Protein AF-A0A7C1WBV5-F1 (afdb_monomer_lite)

Foldseek 3Di:
DPCVVVVVVVVVVVVVVVVVVVVVVQQDDDVPDPADGPDPDPLVVLVRVLVVVVVVVVVVVVVVVVVVVVCCCVCVPCVNNVDDDPDDDDVVVVCVVVVVVVVVVVVSVVSVVVSVVVVVDDDDDPFDWDWDDDVPDIDIDGVVPPD

Radius of gyration: 28.49 Å; chains: 1; bounding box: 50×54×80 Å

Sequence (147 aa):
MRQRPVVAAAAFMLGFLKAGAAFAAEYKSQPWQKWFQPAGSPVMEGIVSLNEFLFYIEIGIVLFVTVILLIIIRRFNAKANPVPSKTSHNTLLEIAWTAIPIIILVIVAIPSLKLLYYSDRTQNAEMTLKVTGHQWYWSYEYPDNGG

Secondary structure (DSSP, 8-state):
---HHHHHHHHHHHHHHHHHHHHHHHSSPPTT--SPPPP-SHHHHHHHHHHHHHHHHHHHHHHHHHHHHHHHHHHSSTTT-SS-------HHHHHHHHHHHHHHHHHHHHHHHHHHHHHH---S-SS--EEEEETTEEEEE-GGGT-

pLDDT: mean 88.67, std 13.98, range [53.72, 98.62]

Structure (mmCIF, N/CA/C/O backbone):
data_AF-A0A7C1WBV5-F1
#
_entry.id   AF-A0A7C1WBV5-F1
#
loop_
_atom_site.group_PDB
_atom_site.id
_atom_site.type_symbol
_atom_site.label_atom_id
_atom_site.label_alt_id
_atom_site.label_comp_id
_atom_site.label_asym_id
_atom_site.label_entity_id
_atom_site.label_seq_id
_atom_site.pdbx_PDB_ins_code
_atom_site.Cartn_x
_atom_site.Cartn_y
_atom_site.Cartn_z
_atom_site.occupancy
_atom_site.B_iso_or_equiv
_atom_site.auth_seq_id
_atom_site.auth_comp_id
_atom_site.auth_asym_id
_atom_site.auth_atom_id
_atom_site.pdbx_PDB_model_num
ATOM 1 N N . MET A 1 1 ? 15.7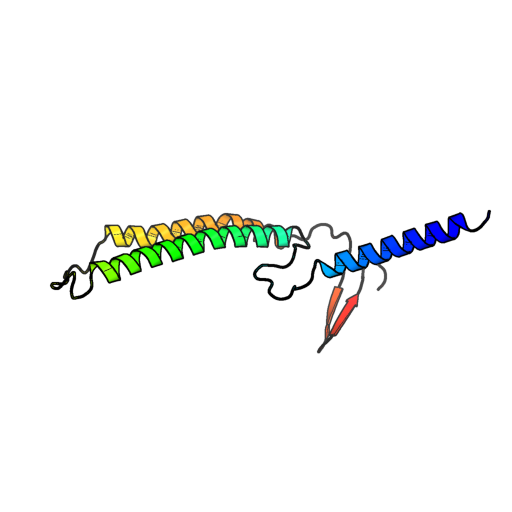97 -43.795 -48.940 1.00 53.72 1 MET A N 1
ATOM 2 C CA . MET A 1 1 ? 16.308 -43.323 -47.627 1.00 53.72 1 MET A CA 1
ATOM 3 C C . MET A 1 1 ? 16.539 -41.793 -47.579 1.00 53.72 1 MET A C 1
ATOM 5 O O . MET A 1 1 ? 17.491 -41.352 -46.955 1.00 53.72 1 MET A O 1
ATOM 9 N N . ARG A 1 2 ? 15.684 -40.947 -48.195 1.00 57.66 2 ARG A N 1
ATOM 10 C CA . ARG A 1 2 ? 16.005 -39.517 -48.469 1.00 57.66 2 ARG A CA 1
ATOM 11 C C . ARG A 1 2 ? 15.054 -38.469 -47.842 1.00 57.66 2 ARG A C 1
ATOM 13 O O . ARG A 1 2 ? 15.164 -37.298 -48.158 1.00 57.66 2 ARG A O 1
ATOM 20 N N . GLN A 1 3 ? 14.133 -38.871 -46.961 1.00 56.22 3 GLN A N 1
ATOM 21 C CA . GLN A 1 3 ? 13.087 -37.989 -46.387 1.00 56.22 3 GLN A CA 1
ATOM 22 C C . GLN A 1 3 ? 13.402 -37.479 -44.960 1.00 56.22 3 GLN A C 1
ATOM 24 O O . GLN A 1 3 ? 12.753 -36.567 -44.459 1.00 56.22 3 GLN A O 1
ATOM 29 N N . ARG A 1 4 ? 14.420 -38.041 -44.290 1.00 57.75 4 ARG A N 1
ATOM 30 C CA . ARG A 1 4 ? 14.749 -37.753 -42.879 1.00 57.75 4 ARG A CA 1
ATOM 31 C C . ARG A 1 4 ? 15.070 -36.280 -42.536 1.00 57.75 4 ARG A C 1
ATOM 33 O O . ARG A 1 4 ? 14.610 -35.847 -41.483 1.00 57.75 4 ARG A O 1
ATOM 40 N N . PRO A 1 5 ? 15.801 -35.496 -43.357 1.00 58.50 5 PRO A N 1
ATOM 41 C CA . PRO A 1 5 ? 16.162 -34.129 -42.966 1.00 58.50 5 PRO A CA 1
ATOM 42 C C . PRO A 1 5 ? 14.985 -33.146 -43.069 1.00 58.50 5 PRO A C 1
ATOM 44 O O . PRO A 1 5 ? 14.890 -32.224 -42.267 1.00 58.50 5 PRO A O 1
ATOM 47 N N . VAL A 1 6 ? 14.048 -33.375 -43.997 1.00 63.50 6 VAL A N 1
ATOM 48 C CA . VAL A 1 6 ? 12.871 -32.509 -44.192 1.00 63.50 6 VAL A CA 1
ATOM 49 C C . VAL A 1 6 ? 11.881 -32.662 -43.036 1.00 63.50 6 VAL A C 1
ATOM 51 O O . VAL A 1 6 ? 11.362 -31.672 -42.531 1.00 63.50 6 VAL A O 1
ATOM 54 N N . VAL A 1 7 ? 11.680 -33.891 -42.551 1.00 65.81 7 VAL A N 1
ATOM 55 C CA . VAL A 1 7 ? 10.817 -34.165 -41.390 1.00 65.81 7 VAL A CA 1
ATOM 56 C C . VAL A 1 7 ? 11.413 -33.585 -40.102 1.00 65.81 7 VAL A C 1
ATOM 58 O O . VAL A 1 7 ? 10.675 -33.035 -39.289 1.00 65.81 7 VAL A O 1
ATOM 61 N N . ALA A 1 8 ? 12.739 -33.638 -39.931 1.00 66.12 8 ALA A N 1
ATOM 62 C CA . ALA A 1 8 ? 13.418 -33.041 -38.779 1.00 66.12 8 ALA A CA 1
ATOM 63 C C . ALA A 1 8 ? 13.343 -31.502 -38.785 1.00 66.12 8 ALA A C 1
ATOM 65 O O . ALA A 1 8 ? 13.043 -30.903 -37.755 1.00 66.12 8 ALA A O 1
ATOM 66 N N . ALA A 1 9 ? 13.540 -30.864 -39.944 1.00 69.75 9 ALA A N 1
ATOM 67 C CA . ALA A 1 9 ? 13.407 -29.414 -40.092 1.00 69.75 9 ALA A CA 1
ATOM 68 C C . ALA A 1 9 ? 11.959 -28.938 -39.877 1.00 69.75 9 ALA A C 1
ATOM 70 O O . ALA A 1 9 ? 11.730 -27.938 -39.199 1.00 69.75 9 ALA A O 1
ATOM 71 N N . ALA A 1 10 ? 10.974 -29.683 -40.387 1.00 68.75 10 ALA A N 1
ATOM 72 C CA . ALA A 1 10 ? 9.560 -29.395 -40.165 1.00 68.75 10 ALA A CA 1
ATOM 73 C C . ALA A 1 10 ? 9.152 -29.578 -38.693 1.00 68.75 10 ALA A C 1
ATOM 75 O O . ALA A 1 10 ? 8.418 -28.750 -38.159 1.00 68.75 10 ALA A O 1
ATOM 76 N N . ALA A 1 11 ? 9.656 -30.614 -38.013 1.00 68.12 11 ALA A N 1
ATOM 77 C CA . ALA A 1 11 ? 9.415 -30.831 -36.586 1.00 68.12 11 ALA A CA 1
ATOM 78 C C . ALA A 1 11 ? 10.066 -29.744 -35.713 1.00 68.12 11 ALA A C 1
ATOM 80 O O . ALA A 1 11 ? 9.450 -29.285 -34.753 1.00 68.12 11 ALA A O 1
ATOM 81 N N . PHE A 1 12 ? 11.269 -29.289 -36.074 1.00 70.81 12 PHE A N 1
ATOM 82 C CA . PHE A 1 12 ? 11.945 -28.173 -35.411 1.00 70.81 12 PHE A CA 1
ATOM 83 C C . PHE A 1 12 ? 11.180 -26.854 -35.593 1.00 70.81 12 PHE A C 1
ATOM 85 O O . PHE A 1 12 ? 10.908 -26.165 -34.613 1.00 70.81 12 PHE A O 1
ATOM 92 N N . MET A 1 13 ? 10.738 -26.549 -36.818 1.00 67.88 13 MET A N 1
ATOM 93 C CA . MET A 1 13 ? 9.895 -25.384 -37.120 1.00 67.88 13 MET A CA 1
ATOM 94 C C . MET A 1 13 ? 8.550 -25.425 -36.382 1.00 67.88 13 MET A C 1
ATOM 96 O O . MET A 1 13 ? 8.128 -24.417 -35.816 1.00 67.88 13 MET A O 1
ATOM 100 N N . LEU A 1 14 ? 7.888 -26.587 -36.325 1.00 63.84 14 LEU A N 1
ATOM 101 C CA . LEU A 1 14 ? 6.658 -26.753 -35.542 1.00 63.84 14 LEU A CA 1
ATOM 102 C C . LEU A 1 14 ? 6.898 -26.581 -34.037 1.00 63.84 14 LEU A C 1
ATOM 104 O O . LEU A 1 14 ? 6.045 -26.018 -33.351 1.00 63.84 14 LEU A O 1
ATOM 108 N N . GLY A 1 15 ? 8.030 -27.065 -33.521 1.00 64.25 15 GLY A N 1
ATOM 109 C CA . GLY A 1 15 ? 8.432 -26.876 -32.127 1.00 64.25 15 GLY A CA 1
ATOM 110 C C . GLY A 1 15 ? 8.648 -25.401 -31.788 1.00 64.25 15 GLY A C 1
ATOM 111 O O . GLY A 1 15 ? 8.115 -24.921 -30.791 1.00 64.25 15 GLY A O 1
ATOM 112 N N . PHE A 1 16 ? 9.336 -24.665 -32.663 1.00 65.12 16 PHE A N 1
ATOM 113 C CA . PHE A 1 16 ? 9.572 -23.226 -32.517 1.00 65.12 16 PHE A CA 1
ATOM 114 C C . PHE A 1 16 ? 8.275 -22.404 -32.559 1.00 65.12 16 PHE A C 1
ATOM 116 O O . PHE A 1 16 ? 8.064 -21.536 -31.713 1.00 65.12 16 PHE A O 1
ATOM 123 N N . LEU A 1 17 ? 7.366 -22.711 -33.491 1.00 60.03 17 LEU A N 1
ATOM 124 C CA . LEU A 1 17 ? 6.070 -22.030 -33.604 1.00 60.03 17 LEU A CA 1
ATOM 125 C C . LEU A 1 17 ? 5.169 -22.287 -32.388 1.00 60.03 17 LEU A C 1
ATOM 127 O O . LEU A 1 17 ? 4.516 -21.368 -31.895 1.00 60.03 17 LEU A O 1
ATOM 131 N N . LYS A 1 18 ? 5.152 -23.523 -31.874 1.00 54.72 18 LYS A N 1
ATOM 132 C CA . LYS A 1 18 ? 4.401 -23.862 -30.657 1.00 54.72 18 LYS A CA 1
ATOM 133 C C . LYS A 1 18 ? 4.988 -23.200 -29.413 1.00 54.72 18 LYS A C 1
ATOM 135 O O . LYS A 1 18 ? 4.219 -22.741 -28.574 1.00 54.72 18 LYS A O 1
ATOM 140 N N . ALA A 1 19 ? 6.314 -23.116 -29.309 1.00 59.28 19 ALA A N 1
ATOM 141 C CA . ALA A 1 19 ? 6.973 -22.414 -28.214 1.00 59.28 19 ALA A CA 1
ATOM 142 C C . ALA A 1 19 ? 6.634 -20.913 -28.235 1.00 59.28 19 ALA A C 1
ATOM 144 O O . ALA A 1 19 ? 6.182 -20.382 -27.226 1.00 59.28 19 ALA A O 1
ATOM 145 N N . GLY A 1 20 ? 6.736 -20.248 -29.392 1.00 57.66 20 GLY A N 1
ATOM 146 C CA . GLY A 1 20 ? 6.398 -18.824 -29.526 1.00 57.66 20 GLY A CA 1
ATOM 147 C C . GLY A 1 20 ? 4.937 -18.498 -29.184 1.00 57.66 20 GLY A C 1
ATOM 148 O O . GLY A 1 20 ? 4.664 -17.518 -28.492 1.00 57.66 20 GLY A O 1
ATOM 149 N N . ALA A 1 21 ? 3.994 -19.350 -29.598 1.00 56.44 21 ALA A N 1
ATOM 150 C CA . ALA A 1 21 ? 2.580 -19.194 -29.249 1.00 56.44 21 ALA A CA 1
ATOM 151 C C . ALA A 1 21 ? 2.296 -19.425 -27.750 1.00 56.44 21 ALA A C 1
ATOM 153 O O . ALA A 1 21 ? 1.376 -18.814 -27.204 1.00 56.44 21 ALA A O 1
ATOM 154 N N . ALA A 1 22 ? 3.077 -20.280 -27.080 1.00 54.84 22 ALA A N 1
ATOM 155 C CA . ALA A 1 22 ? 2.956 -20.528 -25.645 1.00 54.84 22 ALA A CA 1
ATOM 156 C C . ALA A 1 22 ? 3.431 -19.325 -24.809 1.00 54.84 22 ALA A C 1
ATOM 158 O O . ALA A 1 22 ? 2.714 -18.916 -23.900 1.00 54.84 22 ALA A O 1
ATOM 159 N N . PHE A 1 23 ? 4.554 -18.694 -25.172 1.00 56.50 23 PHE A N 1
ATOM 160 C CA . PHE A 1 23 ? 5.051 -17.492 -24.482 1.00 56.50 23 PHE A CA 1
ATOM 161 C C . PHE A 1 23 ? 4.091 -16.298 -24.608 1.00 56.50 23 PHE A C 1
ATOM 163 O O . PHE A 1 23 ? 3.825 -15.598 -23.635 1.00 56.50 23 PHE A O 1
ATOM 170 N N . ALA A 1 24 ? 3.487 -16.086 -25.782 1.00 54.25 24 ALA A N 1
ATOM 171 C CA . ALA A 1 24 ? 2.498 -15.019 -25.968 1.00 54.25 24 ALA A CA 1
ATOM 172 C C . ALA A 1 24 ? 1.198 -15.249 -25.168 1.00 54.25 24 ALA A C 1
ATOM 174 O O . ALA A 1 24 ? 0.477 -14.302 -24.850 1.00 54.25 24 ALA A O 1
ATOM 175 N N . ALA A 1 25 ? 0.877 -16.504 -24.838 1.00 58.41 25 ALA A N 1
ATOM 176 C CA . ALA A 1 25 ? -0.277 -16.835 -24.008 1.00 58.41 25 ALA A CA 1
ATOM 177 C C . ALA A 1 25 ? -0.035 -16.599 -22.508 1.00 58.41 25 ALA A C 1
ATOM 179 O O . ALA A 1 25 ? -1.009 -16.592 -21.754 1.00 58.41 25 ALA A O 1
ATOM 180 N N . GLU A 1 26 ? 1.217 -16.408 -22.088 1.00 68.50 26 GLU A N 1
ATOM 181 C CA . GLU A 1 26 ? 1.617 -16.245 -20.690 1.00 68.50 26 GLU A CA 1
ATOM 182 C C . GLU A 1 26 ? 1.465 -14.790 -20.213 1.00 68.50 26 GLU A C 1
ATOM 184 O O . GLU A 1 26 ? 0.863 -14.543 -19.170 1.00 68.50 26 GLU A O 1
ATOM 189 N N . TYR A 1 27 ? 1.871 -13.808 -21.025 1.00 75.50 27 TYR A N 1
ATOM 190 C CA . TYR A 1 27 ? 1.837 -12.370 -20.692 1.00 75.50 27 TYR A CA 1
ATOM 191 C C . TYR A 1 27 ? 0.514 -11.667 -21.040 1.00 75.50 27 TYR A C 1
ATOM 193 O O . TYR A 1 27 ? 0.493 -10.525 -21.496 1.00 75.50 27 TYR A O 1
ATOM 201 N N . LYS A 1 28 ? -0.616 -12.352 -20.857 1.00 84.81 28 LYS A N 1
ATOM 202 C CA . LYS A 1 28 ? -1.954 -11.778 -21.061 1.00 84.81 28 LYS A CA 1
ATOM 203 C C . LYS A 1 28 ? -2.817 -11.962 -19.823 1.00 84.81 28 LYS A C 1
ATOM 205 O O . LYS A 1 28 ? -2.554 -12.827 -18.987 1.00 84.81 28 LYS A O 1
ATOM 210 N N . SER A 1 29 ? -3.885 -11.176 -19.736 1.00 87.56 29 SER A N 1
ATOM 211 C CA . SER A 1 29 ? -4.915 -11.396 -18.726 1.00 87.56 29 SER A CA 1
ATOM 212 C C . SER A 1 29 ? -5.557 -12.770 -18.914 1.00 87.56 29 SER A C 1
ATOM 214 O O . SER A 1 29 ? -5.902 -13.176 -20.027 1.00 87.56 29 SER A O 1
ATOM 216 N N . GLN A 1 30 ? -5.724 -13.487 -17.807 1.00 89.62 30 GLN A N 1
ATOM 217 C CA . GLN A 1 30 ? -6.409 -14.774 -17.788 1.00 89.62 30 GLN A CA 1
ATOM 218 C C . GLN A 1 30 ? -7.825 -14.609 -17.214 1.00 89.62 30 GLN A C 1
ATOM 220 O O . GLN A 1 30 ? -8.031 -13.790 -16.310 1.00 89.62 30 GLN A O 1
ATOM 225 N N . PRO A 1 31 ? -8.821 -15.379 -17.694 1.00 93.38 31 PRO A N 1
ATOM 226 C CA . PRO A 1 31 ? -10.145 -15.394 -17.082 1.00 93.38 31 PRO A CA 1
ATOM 227 C C . PRO A 1 31 ? -10.049 -15.685 -15.579 1.00 93.38 31 PRO A C 1
ATOM 229 O O . PRO A 1 31 ? -9.382 -16.635 -15.175 1.00 93.38 31 PRO A O 1
ATOM 232 N N . TRP A 1 32 ? -10.731 -14.878 -14.761 1.00 93.38 32 TRP A N 1
ATOM 233 C CA . TRP A 1 32 ? -10.762 -14.995 -13.292 1.0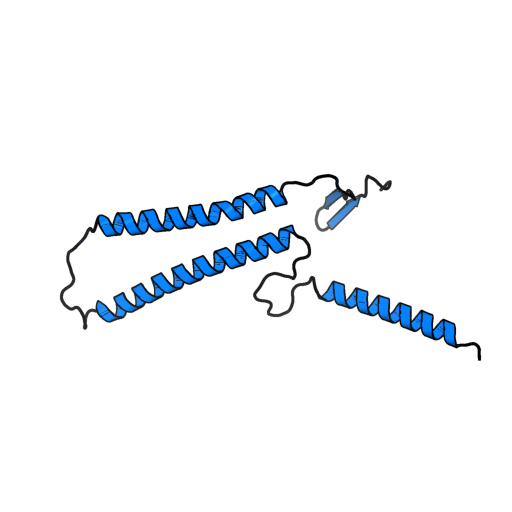0 93.38 32 TRP A CA 1
ATOM 234 C C . TRP A 1 32 ? -9.424 -14.766 -12.571 1.00 93.38 32 TRP A C 1
ATOM 236 O O . TRP A 1 32 ? -9.295 -15.116 -11.395 1.00 93.38 32 TRP A O 1
ATOM 246 N N . GLN A 1 33 ? -8.438 -14.160 -13.235 1.00 92.50 33 GLN A N 1
ATOM 247 C CA . GLN A 1 33 ? -7.194 -13.747 -12.594 1.00 92.50 33 GLN A CA 1
ATOM 248 C C . GLN A 1 33 ? -7.464 -12.703 -11.500 1.00 92.50 33 GLN A C 1
ATOM 250 O O . GLN A 1 33 ? -8.164 -11.719 -11.725 1.00 92.50 33 GLN A O 1
ATOM 255 N N . LYS A 1 34 ? -6.908 -12.932 -10.305 1.00 92.06 34 LYS A N 1
ATOM 256 C CA . LYS A 1 34 ? -7.095 -12.072 -9.119 1.00 92.06 34 LYS A CA 1
ATOM 257 C C . LYS A 1 34 ? -5.859 -11.247 -8.753 1.00 92.06 34 LYS A C 1
ATOM 259 O O . LYS A 1 34 ? -5.924 -10.443 -7.834 1.00 92.06 34 LYS A O 1
ATOM 264 N N . TRP A 1 35 ? -4.742 -11.492 -9.432 1.00 95.00 35 TRP A N 1
ATOM 265 C CA . TRP A 1 35 ? -3.443 -10.875 -9.163 1.00 95.00 35 TRP A CA 1
ATOM 266 C C . TRP A 1 35 ? -2.877 -10.212 -10.423 1.00 95.00 35 TRP A C 1
ATOM 268 O O . TRP A 1 35 ? -3.523 -10.230 -11.473 1.00 95.00 35 TRP A O 1
ATOM 278 N N . PHE A 1 36 ? -1.670 -9.647 -10.340 1.00 94.56 36 PHE A N 1
ATOM 279 C CA . PHE A 1 36 ? -0.974 -9.088 -11.502 1.00 94.56 36 PHE A CA 1
ATOM 280 C C . PHE A 1 36 ? -0.715 -10.133 -12.591 1.00 94.56 36 PHE A C 1
ATOM 282 O O . PHE A 1 36 ? -0.665 -11.339 -12.330 1.00 94.56 36 PHE A O 1
ATOM 289 N N . GLN A 1 37 ? -0.536 -9.650 -13.823 1.00 92.94 37 GLN A N 1
ATOM 290 C CA . GLN A 1 37 ? 0.041 -10.445 -14.907 1.00 92.94 37 GLN A CA 1
ATOM 291 C C . GLN A 1 37 ? 1.483 -10.853 -14.568 1.00 92.94 37 GLN A C 1
ATOM 293 O O . GLN A 1 37 ? 2.122 -10.177 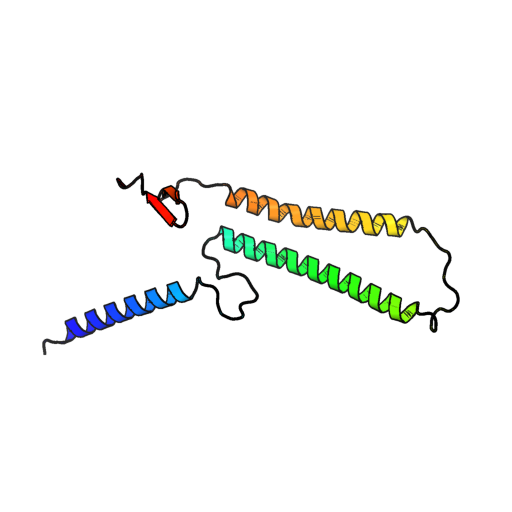-13.755 1.00 92.94 37 GLN A O 1
ATOM 298 N N . PRO A 1 38 ? 2.003 -11.935 -15.178 1.00 91.19 38 PRO A N 1
ATOM 299 C CA . PRO A 1 38 ? 3.404 -12.304 -15.027 1.00 91.19 38 PRO A CA 1
ATOM 300 C C . PRO A 1 38 ? 4.322 -11.122 -15.343 1.00 91.19 38 PRO A C 1
ATOM 302 O O . PRO A 1 38 ? 4.095 -10.385 -16.307 1.00 91.19 38 PRO A O 1
ATOM 305 N N . ALA A 1 39 ? 5.345 -10.921 -14.515 1.00 92.62 39 ALA A N 1
ATOM 306 C CA . ALA A 1 39 ? 6.265 -9.809 -14.684 1.00 92.62 39 ALA A CA 1
ATOM 307 C C . ALA A 1 39 ? 7.078 -9.976 -15.978 1.00 92.62 39 ALA A C 1
ATOM 309 O O . ALA A 1 39 ? 7.737 -10.991 -16.184 1.00 92.62 39 ALA A O 1
ATOM 310 N N . GLY A 1 40 ? 7.017 -8.971 -16.855 1.00 91.31 40 GLY A N 1
ATOM 311 C CA . GLY A 1 40 ? 7.799 -8.911 -18.097 1.00 91.31 40 GLY A CA 1
ATOM 312 C C . GLY A 1 40 ? 9.058 -8.044 -17.997 1.00 91.31 40 GLY A C 1
ATOM 313 O O . GLY A 1 40 ? 9.733 -7.834 -19.000 1.00 91.31 40 GLY A O 1
ATOM 314 N N . SER A 1 41 ? 9.352 -7.484 -16.820 1.00 92.25 41 SER A N 1
ATOM 315 C CA . SER A 1 41 ? 10.519 -6.631 -16.585 1.00 92.25 41 SER A CA 1
ATOM 316 C C . SER A 1 41 ? 10.948 -6.651 -15.111 1.00 92.25 41 SER A C 1
ATOM 318 O O . SER A 1 41 ? 10.096 -6.848 -14.238 1.00 92.25 41 SER A O 1
ATOM 320 N N . PRO A 1 42 ? 12.226 -6.348 -14.802 1.00 93.62 42 PRO A N 1
ATOM 321 C CA . PRO A 1 42 ? 12.703 -6.225 -13.420 1.00 93.62 42 PRO A CA 1
ATOM 322 C C . PRO A 1 42 ? 11.952 -5.160 -12.608 1.00 93.62 42 PRO A C 1
ATOM 324 O O . PRO A 1 42 ? 11.752 -5.298 -11.403 1.00 93.62 42 PRO A O 1
ATOM 327 N N . VAL A 1 43 ? 11.488 -4.092 -13.268 1.00 95.44 43 VAL A N 1
ATOM 328 C CA . VAL A 1 43 ? 10.651 -3.066 -12.628 1.00 95.44 43 VAL A CA 1
ATOM 329 C C . VAL A 1 43 ? 9.316 -3.665 -12.185 1.00 95.44 43 VAL A C 1
ATOM 331 O O . VAL A 1 43 ? 8.885 -3.416 -11.062 1.00 95.44 43 VAL A O 1
ATOM 334 N N . MET A 1 44 ? 8.677 -4.483 -13.030 1.00 96.12 44 MET A N 1
ATOM 335 C CA . MET A 1 44 ? 7.412 -5.129 -12.677 1.00 96.12 44 MET A CA 1
ATOM 336 C C . MET A 1 44 ? 7.589 -6.147 -11.544 1.00 96.12 44 MET A C 1
ATOM 338 O O . MET A 1 44 ? 6.741 -6.205 -10.660 1.00 96.12 44 MET A O 1
ATOM 342 N N . GLU A 1 45 ? 8.696 -6.894 -11.506 1.00 95.75 45 GLU A N 1
ATOM 343 C CA . GLU A 1 45 ? 9.027 -7.762 -10.362 1.00 95.75 45 GLU A CA 1
ATOM 344 C C . GLU A 1 45 ? 9.113 -6.959 -9.055 1.00 95.75 45 GLU A C 1
ATOM 346 O O . GLU A 1 45 ? 8.524 -7.339 -8.040 1.00 95.75 45 GLU A O 1
ATOM 351 N N . GLY A 1 46 ? 9.774 -5.796 -9.098 1.00 97.19 46 GLY A N 1
ATOM 352 C CA . GLY A 1 46 ? 9.833 -4.866 -7.972 1.00 97.19 46 GLY A CA 1
ATOM 353 C C . GLY A 1 46 ? 8.456 -4.341 -7.551 1.00 97.19 46 GLY A C 1
ATOM 354 O O . GLY A 1 46 ? 8.172 -4.270 -6.355 1.00 97.19 46 GLY A O 1
ATOM 355 N N . ILE A 1 47 ? 7.578 -4.025 -8.510 1.00 97.94 47 ILE A N 1
ATOM 356 C CA . ILE A 1 47 ? 6.195 -3.595 -8.241 1.00 97.94 47 ILE A CA 1
ATOM 357 C C . ILE A 1 47 ? 5.398 -4.710 -7.557 1.00 97.94 47 ILE A C 1
ATOM 359 O O . ILE A 1 47 ? 4.718 -4.435 -6.569 1.00 97.94 47 ILE A O 1
ATOM 363 N N . VAL A 1 48 ? 5.489 -5.955 -8.042 1.00 97.44 48 VAL A N 1
ATOM 364 C CA . VAL A 1 48 ? 4.803 -7.100 -7.420 1.00 97.44 48 VAL A CA 1
ATOM 365 C C . VAL A 1 48 ? 5.295 -7.297 -5.988 1.00 97.44 48 VAL A C 1
ATOM 367 O O . VAL A 1 48 ? 4.475 -7.377 -5.078 1.00 97.44 48 VAL A O 1
ATOM 370 N N . SER A 1 49 ? 6.612 -7.280 -5.760 1.00 97.62 49 SER A N 1
ATOM 371 C CA . SER A 1 49 ? 7.183 -7.438 -4.416 1.00 97.62 49 SER A CA 1
ATOM 372 C C . SER A 1 49 ? 6.764 -6.315 -3.459 1.00 97.62 49 SER A C 1
ATOM 374 O O . SER A 1 49 ? 6.383 -6.584 -2.317 1.00 97.62 49 SER A O 1
ATOM 376 N N . LEU A 1 50 ? 6.780 -5.057 -3.918 1.00 98.25 50 LEU A N 1
ATOM 377 C CA . LEU A 1 50 ? 6.303 -3.926 -3.123 1.00 98.25 50 LEU A CA 1
ATOM 378 C C . LEU A 1 50 ? 4.809 -4.061 -2.813 1.00 98.25 50 LEU A C 1
ATOM 380 O O . LEU A 1 50 ? 4.398 -3.803 -1.684 1.00 98.25 50 LEU A O 1
ATOM 384 N N . ASN A 1 51 ? 3.997 -4.480 -3.786 1.00 97.94 51 ASN A N 1
ATOM 385 C CA . ASN A 1 51 ? 2.572 -4.686 -3.570 1.00 97.94 51 ASN A CA 1
ATOM 386 C C . ASN A 1 51 ? 2.296 -5.804 -2.557 1.00 97.94 51 ASN A C 1
ATOM 388 O O . ASN A 1 51 ? 1.486 -5.597 -1.663 1.00 97.94 51 ASN A O 1
ATOM 392 N N . GLU A 1 52 ? 2.990 -6.940 -2.637 1.00 97.25 52 GLU A N 1
ATOM 393 C CA . GLU A 1 52 ? 2.858 -8.026 -1.656 1.00 97.25 52 GLU A CA 1
ATOM 394 C C . GLU A 1 52 ? 3.228 -7.557 -0.245 1.00 97.25 52 GLU A C 1
ATOM 396 O O . GLU A 1 52 ? 2.506 -7.822 0.718 1.00 97.25 52 GLU A O 1
ATOM 401 N N . PHE A 1 53 ? 4.319 -6.799 -0.121 1.00 98.06 53 PHE A N 1
ATOM 402 C CA . PHE A 1 53 ? 4.733 -6.198 1.142 1.00 98.06 53 PHE A CA 1
ATOM 403 C C . PHE A 1 53 ? 3.656 -5.271 1.729 1.00 98.06 53 PHE A C 1
ATOM 405 O O . PHE A 1 53 ? 3.314 -5.392 2.908 1.00 98.06 53 PHE A O 1
ATOM 412 N N . LEU A 1 54 ? 3.086 -4.382 0.909 1.00 98.19 54 LEU A N 1
ATOM 413 C CA . LEU A 1 54 ? 1.986 -3.499 1.312 1.00 98.19 54 LEU A CA 1
ATOM 414 C C . LEU A 1 54 ? 0.739 -4.293 1.706 1.00 98.19 54 LEU A C 1
ATOM 416 O O . LEU A 1 54 ? 0.147 -4.035 2.752 1.00 98.19 54 LEU A O 1
ATOM 420 N N . PHE A 1 55 ? 0.380 -5.294 0.908 1.00 98.00 55 PHE A N 1
ATOM 421 C CA . PHE A 1 55 ? -0.805 -6.117 1.110 1.00 98.00 55 PHE A CA 1
ATOM 422 C C . PHE A 1 55 ? -0.782 -6.836 2.464 1.00 98.00 55 PHE A C 1
ATOM 424 O O . PHE A 1 55 ? -1.794 -6.863 3.165 1.00 98.00 55 PHE A O 1
ATOM 431 N N . TYR A 1 56 ? 0.372 -7.360 2.890 1.00 98.12 56 TYR A N 1
ATOM 432 C CA . TYR A 1 56 ? 0.500 -7.973 4.216 1.00 98.12 56 TYR A CA 1
ATOM 433 C C . TYR A 1 56 ? 0.324 -6.968 5.361 1.00 98.12 56 TYR A C 1
ATOM 435 O O . TYR A 1 56 ? -0.307 -7.300 6.369 1.00 98.12 56 TYR A O 1
ATOM 443 N N . ILE A 1 57 ? 0.834 -5.742 5.211 1.00 98.12 57 ILE A N 1
ATOM 444 C CA . ILE A 1 57 ? 0.627 -4.667 6.192 1.00 98.12 57 ILE A CA 1
ATOM 445 C C . ILE A 1 57 ? -0.862 -4.305 6.268 1.00 98.12 57 ILE A C 1
ATOM 447 O O . ILE A 1 57 ? -1.431 -4.260 7.360 1.00 98.12 57 ILE A O 1
ATOM 451 N N . GLU A 1 58 ? -1.507 -4.093 5.121 1.00 97.81 58 GLU A N 1
ATOM 452 C CA . GLU A 1 58 ? -2.920 -3.715 5.033 1.00 97.81 58 GLU A CA 1
ATOM 453 C C . GLU A 1 58 ? -3.842 -4.796 5.600 1.00 97.81 58 GLU A C 1
ATOM 455 O O . GLU A 1 58 ? -4.713 -4.486 6.414 1.00 97.81 58 GLU A O 1
ATOM 460 N N . ILE A 1 59 ? -3.617 -6.071 5.259 1.00 98.31 59 ILE A N 1
ATOM 461 C CA . ILE A 1 59 ? -4.351 -7.190 5.865 1.00 98.31 59 ILE A CA 1
ATOM 462 C C . ILE A 1 59 ? -4.169 -7.195 7.382 1.00 98.31 59 ILE A C 1
ATOM 464 O O . ILE A 1 59 ? -5.150 -7.365 8.108 1.00 98.31 59 ILE A O 1
ATOM 468 N N . GLY A 1 60 ? -2.947 -6.987 7.880 1.00 98.12 60 GLY A N 1
ATOM 469 C CA . GLY A 1 60 ? -2.679 -6.913 9.316 1.00 98.12 60 GLY A CA 1
ATOM 470 C C . GLY A 1 60 ? -3.502 -5.822 10.006 1.00 98.12 60 GLY A C 1
ATOM 471 O O . GLY A 1 60 ? -4.136 -6.080 11.032 1.00 98.12 60 GLY A O 1
ATOM 472 N N . ILE A 1 61 ? -3.563 -4.627 9.410 1.00 98.31 61 ILE A N 1
ATOM 473 C CA . ILE A 1 61 ? -4.358 -3.498 9.915 1.00 98.31 61 ILE A CA 1
ATOM 474 C C . ILE A 1 61 ? -5.855 -3.822 9.868 1.00 98.31 61 ILE A C 1
ATOM 476 O O . ILE A 1 61 ? -6.555 -3.636 10.865 1.00 98.31 61 ILE A O 1
ATOM 480 N N . VAL A 1 62 ? -6.356 -4.338 8.742 1.00 98.50 62 VAL A N 1
ATOM 481 C CA . VAL A 1 62 ? -7.775 -4.688 8.575 1.00 98.50 62 VAL A CA 1
ATOM 482 C C . VAL A 1 62 ? -8.196 -5.740 9.594 1.00 98.50 62 VAL A C 1
ATOM 484 O O . VAL A 1 62 ? -9.233 -5.582 10.240 1.00 98.50 62 VAL A O 1
ATOM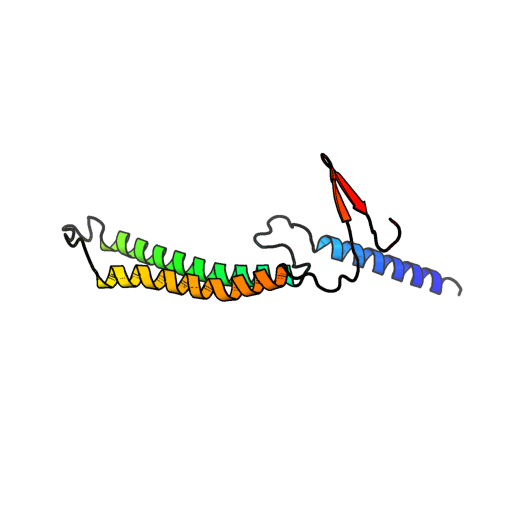 487 N N . LEU A 1 63 ? -7.395 -6.789 9.794 1.00 98.56 63 LEU A N 1
ATOM 488 C CA . LEU A 1 63 ? -7.675 -7.821 10.790 1.00 98.56 63 LEU A CA 1
ATOM 489 C C . LEU A 1 63 ? -7.650 -7.253 12.210 1.00 98.56 63 LEU A C 1
ATOM 491 O O . LEU A 1 63 ? -8.562 -7.538 12.985 1.00 98.56 63 LEU A O 1
ATOM 495 N N . PHE A 1 64 ? -6.668 -6.413 12.544 1.00 98.19 64 PHE A N 1
ATOM 496 C CA . PHE A 1 64 ? -6.582 -5.758 13.850 1.00 98.19 64 PHE A CA 1
ATOM 497 C C . PHE A 1 64 ? -7.831 -4.919 14.154 1.00 98.19 64 PHE A C 1
ATOM 499 O O . PHE A 1 64 ? -8.471 -5.106 15.193 1.00 98.19 64 PHE A O 1
ATOM 506 N N . VAL A 1 65 ? -8.229 -4.051 13.219 1.00 98.38 65 VAL A N 1
ATOM 507 C CA . VAL A 1 65 ? -9.430 -3.215 13.354 1.00 98.38 65 VAL A CA 1
ATOM 508 C C . VAL A 1 65 ? -10.687 -4.081 13.436 1.00 98.38 65 VAL A C 1
ATOM 510 O O . VAL A 1 65 ? -11.537 -3.849 14.295 1.00 98.38 65 VAL A O 1
ATOM 513 N N . THR A 1 66 ? -10.790 -5.114 12.596 1.00 98.56 66 THR A N 1
ATOM 514 C CA . THR A 1 66 ? -11.940 -6.029 12.580 1.00 98.56 66 THR A CA 1
ATOM 515 C C . THR A 1 66 ? -12.085 -6.761 13.912 1.00 98.56 66 THR A C 1
ATOM 517 O O . THR A 1 66 ? -13.180 -6.812 14.469 1.00 98.56 66 THR A O 1
ATOM 520 N N . VAL A 1 67 ? -10.992 -7.288 14.470 1.00 98.62 67 VAL A N 1
ATOM 521 C CA . VAL A 1 67 ? -11.005 -7.978 15.767 1.00 98.62 67 VAL A CA 1
ATOM 522 C C . VAL A 1 67 ? -11.422 -7.027 16.886 1.00 98.62 67 VAL A C 1
ATOM 524 O O . VAL A 1 67 ? -12.299 -7.379 17.677 1.00 98.62 67 VAL A O 1
ATOM 527 N N . ILE A 1 68 ? -10.863 -5.813 16.938 1.00 98.38 68 ILE A N 1
ATOM 528 C CA . ILE A 1 68 ? -11.259 -4.810 17.938 1.00 98.38 68 ILE A CA 1
ATOM 529 C C . ILE A 1 68 ? -12.743 -4.471 17.803 1.00 98.38 68 ILE A C 1
ATOM 531 O O . ILE A 1 68 ? -13.453 -4.444 18.806 1.00 98.38 68 ILE A O 1
ATOM 535 N N . LEU A 1 69 ? -13.239 -4.273 16.582 1.00 98.38 69 LEU A N 1
ATOM 536 C CA . LEU A 1 69 ? -14.643 -3.957 16.346 1.00 98.38 69 LEU A CA 1
ATOM 537 C C . LEU A 1 69 ? -15.569 -5.095 16.802 1.00 98.38 69 LEU A C 1
ATOM 539 O O . LEU A 1 69 ? -16.565 -4.843 17.479 1.00 98.38 69 LEU A O 1
ATOM 543 N N . LEU A 1 70 ? -15.219 -6.350 16.508 1.00 98.38 70 LEU A N 1
ATOM 544 C CA . LEU A 1 70 ? -15.967 -7.523 16.974 1.00 98.38 70 LEU A CA 1
ATOM 545 C C . LEU A 1 70 ? -15.977 -7.624 18.505 1.00 98.38 70 LEU A C 1
ATOM 547 O O . LEU A 1 70 ? -17.020 -7.916 19.100 1.00 98.38 70 LEU A O 1
ATOM 551 N N . ILE A 1 71 ? -14.842 -7.340 19.155 1.00 98.06 71 ILE A N 1
ATOM 552 C CA . ILE A 1 71 ? -14.753 -7.261 20.617 1.00 98.06 71 ILE A CA 1
ATOM 553 C C . ILE A 1 71 ? -15.674 -6.156 21.134 1.00 98.06 71 ILE A C 1
ATOM 555 O O . ILE A 1 71 ? -16.434 -6.405 22.070 1.00 98.06 71 ILE A O 1
ATOM 559 N N . ILE A 1 72 ? -15.657 -4.971 20.518 1.00 97.38 72 ILE A N 1
ATOM 560 C CA . ILE A 1 72 ? -16.483 -3.838 20.941 1.00 97.38 72 ILE A CA 1
ATOM 561 C C . ILE A 1 72 ? -17.970 -4.188 20.850 1.00 97.38 72 ILE A C 1
ATOM 563 O O . ILE A 1 72 ? -18.692 -4.047 21.837 1.00 97.38 72 ILE A O 1
ATOM 567 N N . ILE A 1 73 ? -18.417 -4.723 19.711 1.00 97.38 73 ILE A N 1
ATOM 568 C CA . ILE A 1 73 ? -19.813 -5.124 19.486 1.00 97.38 73 ILE A CA 1
ATOM 569 C C . ILE A 1 73 ? -20.255 -6.171 20.519 1.00 97.38 73 ILE A C 1
ATOM 571 O O . ILE A 1 73 ? -21.339 -6.079 21.104 1.00 97.38 73 ILE A O 1
ATOM 575 N N . ARG A 1 74 ? -19.419 -7.179 20.786 1.00 97.06 74 ARG A N 1
ATOM 576 C CA . ARG A 1 74 ? -19.762 -8.255 21.724 1.00 97.06 74 ARG A CA 1
ATOM 577 C C . ARG A 1 74 ? -19.724 -7.799 23.184 1.00 97.06 74 ARG A C 1
ATOM 579 O O . ARG A 1 74 ? -20.569 -8.226 23.968 1.00 97.06 74 ARG A O 1
ATOM 586 N N . ARG A 1 75 ? -18.737 -6.991 23.570 1.00 96.19 75 ARG A N 1
ATOM 587 C CA . ARG A 1 75 ? -18.490 -6.611 24.969 1.00 96.19 75 ARG A CA 1
ATOM 588 C C . ARG A 1 75 ? -19.336 -5.424 25.414 1.00 96.19 75 ARG A C 1
ATOM 590 O O . ARG A 1 75 ? -19.777 -5.423 26.557 1.00 96.19 75 ARG A O 1
ATOM 597 N N . PHE A 1 76 ? -19.571 -4.455 24.530 1.00 96.44 76 PHE A N 1
ATOM 598 C CA . PHE A 1 76 ? -20.223 -3.184 24.856 1.00 96.44 76 PHE A CA 1
ATOM 599 C C . PHE A 1 76 ? -21.625 -3.026 24.248 1.00 96.44 76 PHE A C 1
ATOM 601 O O . PHE A 1 76 ? -22.149 -1.916 24.203 1.00 96.44 76 PHE A O 1
ATOM 608 N N . ASN A 1 77 ? -22.276 -4.110 23.805 1.00 95.56 77 ASN A N 1
ATOM 609 C CA . ASN A 1 77 ? -23.704 -4.036 23.476 1.00 95.56 77 ASN A CA 1
ATOM 610 C C . ASN A 1 77 ? -24.553 -3.729 24.722 1.00 95.56 77 ASN A C 1
ATOM 612 O O . ASN A 1 77 ? -24.162 -4.034 25.849 1.00 95.56 77 ASN A O 1
ATOM 616 N N . ALA A 1 78 ? -25.756 -3.191 24.507 1.00 94.88 78 ALA A N 1
ATOM 617 C CA . ALA A 1 78 ? -26.649 -2.733 25.575 1.00 94.88 78 ALA A CA 1
ATOM 618 C C . ALA A 1 78 ? -27.016 -3.816 26.608 1.00 94.88 78 ALA A C 1
ATOM 620 O O . ALA A 1 78 ? -27.269 -3.499 27.767 1.00 94.88 78 ALA A O 1
ATOM 621 N N . LYS A 1 79 ? -27.022 -5.097 26.211 1.00 95.19 79 LYS A N 1
ATOM 622 C CA . LYS A 1 79 ? -27.292 -6.216 27.125 1.00 95.19 79 LYS A CA 1
ATOM 623 C C . LYS A 1 79 ? -26.087 -6.530 28.018 1.00 95.19 79 LYS A C 1
ATOM 625 O O . LYS A 1 79 ? -26.268 -6.824 29.194 1.00 95.19 79 LYS A O 1
ATOM 630 N N . ALA A 1 80 ? -24.877 -6.512 27.461 1.00 94.94 80 ALA A N 1
ATOM 631 C CA . ALA A 1 80 ? -23.640 -6.861 28.160 1.00 94.94 80 ALA A CA 1
ATOM 632 C C . ALA A 1 80 ? -23.034 -5.687 28.949 1.00 94.94 80 ALA A C 1
ATOM 634 O O . ALA A 1 80 ? -22.351 -5.919 29.944 1.00 94.94 80 ALA A O 1
ATOM 635 N N . ASN A 1 81 ? -23.293 -4.446 28.528 1.00 95.62 81 ASN A N 1
ATOM 636 C CA . ASN A 1 81 ? -22.809 -3.227 29.170 1.00 95.62 81 ASN A CA 1
ATOM 637 C C . ASN A 1 81 ? -23.933 -2.171 29.275 1.00 95.62 81 ASN A C 1
ATOM 639 O O . ASN A 1 81 ? -23.947 -1.209 28.504 1.00 95.62 81 ASN A O 1
ATOM 643 N N . PRO A 1 82 ? -24.886 -2.336 30.211 1.00 93.38 82 PRO A N 1
ATOM 644 C CA . PRO A 1 82 ? -26.059 -1.462 30.324 1.00 93.38 82 PRO A CA 1
ATOM 645 C C . PRO A 1 82 ? -25.734 -0.036 30.797 1.00 93.38 82 PRO A C 1
ATOM 647 O O . PRO A 1 82 ? -26.478 0.891 30.490 1.00 93.38 82 PRO A O 1
ATOM 650 N N . VAL A 1 83 ? -24.628 0.161 31.524 1.00 95.38 83 VAL A N 1
ATOM 651 C CA . VAL A 1 83 ? -24.153 1.488 31.946 1.00 95.38 83 VAL A CA 1
ATOM 652 C C . VAL A 1 83 ? -22.892 1.836 31.144 1.00 95.38 83 VAL A C 1
ATOM 654 O O . VAL A 1 83 ? -21.849 1.213 31.356 1.00 95.38 83 VAL A O 1
ATOM 657 N N . PRO A 1 84 ? -22.950 2.788 30.196 1.00 93.56 84 PRO A N 1
ATOM 658 C CA . PRO A 1 84 ? -21.789 3.171 29.399 1.00 93.56 84 PRO A CA 1
ATOM 659 C C . PRO A 1 84 ? -20.782 3.987 30.217 1.00 93.56 84 PRO A C 1
ATOM 661 O O . PRO A 1 84 ? -21.148 4.736 31.127 1.00 93.56 84 PRO A O 1
ATOM 664 N N . SER A 1 85 ? -19.501 3.872 29.858 1.00 94.19 85 SER A N 1
ATOM 665 C CA . SER A 1 85 ? -18.466 4.762 30.391 1.00 94.19 85 SER A CA 1
ATOM 666 C C . SER A 1 85 ? -18.675 6.198 29.896 1.00 94.19 85 SER A C 1
ATOM 668 O O . SER A 1 85 ? -19.200 6.419 28.806 1.00 94.19 85 SER A O 1
ATOM 670 N N . LYS A 1 86 ? -18.228 7.174 30.693 1.00 95.12 86 LYS A N 1
ATOM 671 C CA . LYS A 1 86 ? -18.210 8.607 30.349 1.00 95.12 86 LYS A CA 1
ATOM 672 C C . LYS A 1 86 ? -16.803 9.129 30.030 1.00 95.12 86 LYS A C 1
ATOM 674 O O . LYS A 1 86 ? -16.616 10.332 29.893 1.00 95.12 86 LYS A O 1
ATOM 679 N N . THR A 1 87 ? -15.803 8.248 29.963 1.00 95.31 87 THR A N 1
ATOM 680 C CA . THR A 1 87 ? -14.426 8.624 29.620 1.00 95.31 87 THR A CA 1
ATOM 681 C C . THR A 1 87 ? -14.368 9.162 28.192 1.00 95.31 87 THR A C 1
ATOM 683 O O . THR A 1 87 ? -14.751 8.457 27.263 1.00 95.31 87 THR A O 1
ATOM 686 N N . SER A 1 88 ? -13.867 10.385 28.018 1.00 95.00 88 SER A N 1
ATOM 687 C CA . SER A 1 88 ? -13.771 11.045 26.708 1.00 95.00 88 SER A CA 1
ATOM 688 C C . SER A 1 88 ? -12.348 11.152 26.154 1.00 95.00 88 SER A C 1
ATOM 690 O O . SER A 1 88 ? -12.198 11.402 24.963 1.00 95.00 88 SER A O 1
ATOM 692 N N . HIS A 1 89 ? -11.315 10.956 26.981 1.00 95.75 89 HIS A N 1
ATOM 693 C CA . HIS A 1 89 ? -9.916 11.137 26.580 1.00 95.75 89 HIS A CA 1
ATOM 694 C C . HIS A 1 89 ? -9.017 10.044 27.146 1.00 95.75 89 HIS A C 1
ATOM 696 O O . HIS A 1 89 ? -9.239 9.552 28.257 1.00 95.75 89 HIS A O 1
ATOM 702 N N . ASN A 1 90 ? -7.974 9.707 26.391 1.00 97.38 90 ASN A N 1
ATOM 703 C CA . ASN A 1 90 ? -6.871 8.881 26.861 1.00 97.38 90 ASN A CA 1
ATOM 704 C C . ASN A 1 90 ? -5.597 9.265 26.101 1.00 97.38 90 ASN A C 1
ATOM 706 O O . ASN A 1 90 ? -5.301 8.717 25.041 1.00 97.38 90 ASN A O 1
ATOM 710 N N . THR A 1 91 ? -4.822 10.185 26.675 1.00 97.56 91 THR A N 1
ATOM 711 C CA . THR A 1 91 ? -3.640 10.773 26.031 1.00 97.56 91 THR A CA 1
ATOM 712 C C . THR A 1 91 ? -2.599 9.735 25.613 1.00 97.56 91 THR A C 1
ATOM 714 O O . THR A 1 91 ? -2.017 9.850 24.539 1.00 97.56 91 THR A O 1
ATOM 717 N N . LEU A 1 92 ? -2.365 8.695 26.422 1.00 97.69 92 LEU A N 1
ATOM 718 C CA . LEU A 1 92 ? -1.388 7.656 26.074 1.00 97.69 92 LEU A CA 1
ATOM 719 C C . LEU A 1 92 ? -1.836 6.850 24.850 1.00 97.69 92 LEU A C 1
ATOM 721 O O . LEU A 1 92 ? -1.022 6.543 23.980 1.00 97.69 92 LEU A O 1
ATOM 725 N N . LEU A 1 93 ? -3.130 6.536 24.768 1.00 97.25 93 LEU A N 1
ATOM 726 C CA . LEU A 1 93 ? -3.705 5.828 23.628 1.00 97.25 93 LEU A CA 1
ATOM 727 C C . LEU A 1 93 ? -3.710 6.706 22.366 1.00 97.25 93 LEU A C 1
ATOM 729 O O . LEU A 1 93 ? -3.368 6.222 21.289 1.00 97.25 93 LEU A O 1
ATOM 733 N N . GLU A 1 94 ? -4.022 7.994 22.520 1.00 98.00 94 GLU A N 1
ATOM 734 C CA . GLU A 1 94 ? -3.982 8.994 21.448 1.00 98.00 94 GLU A CA 1
ATOM 735 C C . GLU A 1 94 ? -2.584 9.132 20.832 1.00 98.00 94 GLU A C 1
ATOM 737 O O . GLU A 1 94 ? -2.425 9.135 19.609 1.00 98.00 94 GLU A O 1
ATOM 742 N N . ILE A 1 95 ? -1.550 9.174 21.676 1.00 98.25 95 ILE A N 1
ATOM 743 C CA . ILE A 1 95 ? -0.154 9.187 21.226 1.00 98.25 95 ILE A CA 1
ATOM 744 C C . ILE A 1 95 ? 0.176 7.887 20.488 1.00 98.25 95 ILE A C 1
ATOM 746 O O . ILE A 1 95 ? 0.742 7.932 19.394 1.00 98.25 95 ILE A O 1
ATOM 750 N N . ALA A 1 96 ? -0.198 6.732 21.046 1.00 97.62 96 ALA A N 1
ATOM 751 C CA . ALA A 1 96 ? 0.110 5.434 20.454 1.00 97.62 96 ALA A CA 1
ATOM 752 C C . ALA A 1 96 ? -0.512 5.269 19.058 1.00 97.62 96 ALA A C 1
ATOM 754 O O . ALA A 1 96 ? 0.204 4.953 18.107 1.00 97.62 96 ALA A O 1
ATOM 755 N N . TRP A 1 97 ? -1.814 5.534 18.898 1.00 97.31 97 TRP A N 1
ATOM 756 C CA . TRP A 1 97 ? -2.476 5.378 17.598 1.00 97.31 97 TRP A CA 1
ATOM 757 C C . TRP A 1 97 ? -2.056 6.423 16.567 1.00 97.31 97 TRP A C 1
ATOM 759 O O . TRP A 1 97 ? -2.400 6.274 15.403 1.00 97.31 97 TRP A O 1
ATOM 769 N N . THR A 1 98 ? -1.369 7.495 16.968 1.00 97.94 98 THR A N 1
ATOM 770 C CA . THR A 1 98 ? -0.867 8.521 16.041 1.00 97.94 98 THR A CA 1
ATOM 771 C C . THR A 1 98 ? 0.562 8.195 15.618 1.00 97.94 98 THR A C 1
ATOM 773 O O . THR A 1 98 ? 0.892 8.235 14.435 1.00 97.94 98 THR A O 1
ATOM 776 N N . ALA A 1 99 ? 1.407 7.805 16.574 1.00 98.38 99 ALA A N 1
ATOM 777 C CA . ALA A 1 99 ? 2.798 7.458 16.317 1.00 98.38 99 ALA A CA 1
ATOM 778 C C . ALA A 1 99 ? 2.941 6.152 15.518 1.00 98.38 99 ALA A C 1
ATOM 780 O O . ALA A 1 99 ? 3.758 6.087 14.600 1.00 98.38 99 ALA A O 1
ATOM 781 N N . ILE A 1 100 ? 2.140 5.123 15.827 1.00 98.06 100 ILE A N 1
ATOM 782 C CA . ILE A 1 100 ? 2.231 3.816 15.156 1.00 98.06 100 ILE A CA 1
ATOM 783 C C . ILE A 1 100 ? 1.984 3.936 13.638 1.00 98.06 100 ILE A C 1
ATOM 785 O O . ILE A 1 100 ? 2.843 3.479 12.881 1.00 98.06 100 ILE A O 1
ATOM 789 N N . PRO A 1 101 ? 0.904 4.581 13.146 1.00 97.69 101 PRO A N 1
ATOM 790 C CA . PRO A 1 101 ? 0.707 4.776 11.709 1.00 97.69 101 PRO A CA 1
ATOM 791 C C . PRO A 1 101 ? 1.834 5.558 11.037 1.00 97.69 101 PRO A C 1
ATOM 793 O O . PRO A 1 101 ? 2.246 5.195 9.940 1.00 97.69 101 PRO A O 1
ATOM 796 N N . ILE A 1 102 ? 2.382 6.586 11.695 1.00 98.38 102 ILE A N 1
ATOM 797 C CA . ILE A 1 102 ? 3.513 7.353 11.150 1.00 98.38 102 ILE A CA 1
ATOM 798 C C . ILE A 1 102 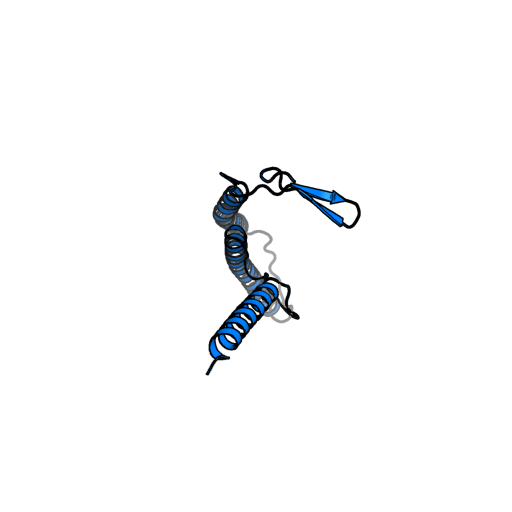? 4.729 6.443 10.942 1.00 98.38 102 ILE A C 1
ATOM 800 O O . ILE A 1 102 ? 5.350 6.476 9.881 1.00 98.38 102 ILE A O 1
ATOM 804 N N . ILE A 1 103 ? 5.050 5.593 11.921 1.00 98.38 103 ILE A N 1
ATOM 805 C CA . ILE A 1 103 ? 6.164 4.642 11.817 1.00 98.38 103 ILE A CA 1
ATOM 806 C C . ILE A 1 103 ? 5.933 3.650 10.669 1.00 98.38 103 ILE A C 1
ATOM 808 O O . ILE A 1 103 ? 6.850 3.407 9.885 1.00 98.38 103 ILE A O 1
ATOM 812 N N . ILE A 1 104 ? 4.712 3.119 10.526 1.00 97.94 104 ILE A N 1
ATOM 813 C CA . ILE A 1 104 ? 4.353 2.219 9.416 1.00 97.94 104 ILE A CA 1
ATOM 814 C C . ILE A 1 104 ? 4.590 2.909 8.064 1.00 97.94 104 ILE A C 1
ATOM 816 O O . ILE A 1 104 ? 5.216 2.322 7.182 1.00 97.94 104 ILE A O 1
ATOM 820 N N . LEU A 1 105 ? 4.161 4.166 7.909 1.00 98.12 105 LEU A N 1
ATOM 821 C CA . LEU A 1 105 ? 4.362 4.927 6.672 1.00 98.12 105 LEU A CA 1
ATOM 822 C C . LEU A 1 105 ? 5.846 5.140 6.348 1.00 98.12 105 LEU A C 1
ATOM 824 O O . LEU A 1 105 ? 6.245 4.998 5.194 1.00 98.12 105 LEU A O 1
ATOM 828 N N . VAL A 1 106 ? 6.682 5.433 7.349 1.00 97.94 106 VAL A N 1
ATOM 829 C CA . VAL A 1 106 ? 8.135 5.578 7.149 1.00 97.94 106 VAL A CA 1
ATOM 830 C C . VAL A 1 106 ? 8.764 4.261 6.684 1.00 97.94 106 VAL A C 1
ATOM 832 O O . VAL A 1 106 ? 9.574 4.265 5.757 1.00 97.94 106 VAL A O 1
ATOM 835 N N . ILE A 1 107 ? 8.367 3.132 7.278 1.00 97.88 107 ILE A N 1
ATOM 836 C CA . ILE A 1 107 ? 8.844 1.799 6.878 1.00 97.88 107 ILE A CA 1
ATOM 837 C C . ILE A 1 107 ? 8.462 1.500 5.423 1.00 97.88 107 ILE A C 1
ATOM 839 O O . ILE A 1 107 ? 9.285 0.983 4.670 1.00 97.88 107 ILE A O 1
ATOM 843 N N . VAL A 1 108 ? 7.245 1.864 5.013 1.00 98.25 108 VAL A N 1
ATOM 844 C CA . VAL A 1 108 ? 6.758 1.709 3.635 1.00 98.25 108 VAL A CA 1
ATOM 845 C C . VAL A 1 108 ? 7.493 2.618 2.644 1.00 98.25 108 VAL A C 1
ATOM 847 O O . VAL A 1 108 ? 7.781 2.208 1.516 1.00 98.25 108 VAL A O 1
ATOM 850 N N . ALA A 1 109 ? 7.830 3.841 3.049 1.00 97.88 109 ALA A N 1
ATOM 851 C CA . ALA A 1 109 ? 8.443 4.827 2.166 1.00 97.88 109 ALA A CA 1
ATOM 852 C C . ALA A 1 109 ? 9.823 4.390 1.644 1.00 97.88 109 ALA A C 1
ATOM 854 O O . ALA A 1 109 ? 10.152 4.651 0.489 1.00 97.88 109 ALA A O 1
ATOM 855 N N . ILE A 1 110 ? 10.624 3.696 2.458 1.00 97.00 110 ILE A N 1
ATOM 856 C CA . ILE A 1 110 ? 11.996 3.303 2.095 1.00 97.00 110 ILE A CA 1
ATOM 857 C C . ILE A 1 110 ? 12.052 2.382 0.856 1.00 97.00 110 ILE A C 1
ATOM 859 O O . ILE A 1 110 ? 12.737 2.744 -0.106 1.00 97.00 110 ILE A O 1
ATOM 863 N N . PRO A 1 111 ? 11.397 1.202 0.826 1.00 96.38 111 PRO A N 1
ATOM 864 C CA . PRO A 1 111 ? 11.404 0.342 -0.357 1.00 96.38 111 PRO A CA 1
ATOM 865 C C . PRO A 1 111 ? 10.683 0.989 -1.547 1.00 96.38 111 PRO A C 1
ATOM 867 O O . PRO A 1 111 ? 11.144 0.842 -2.676 1.00 96.38 111 PRO A O 1
ATOM 870 N N . SER A 1 112 ? 9.618 1.759 -1.295 1.00 97.75 112 SER A N 1
ATOM 871 C CA . SER A 1 112 ? 8.873 2.474 -2.338 1.00 97.75 112 SER A CA 1
ATOM 872 C C . SER A 1 112 ? 9.753 3.474 -3.097 1.00 97.75 112 SER A C 1
ATOM 874 O O . SER A 1 112 ? 9.858 3.412 -4.321 1.00 97.75 112 SER A O 1
ATOM 876 N N . LEU A 1 113 ? 10.483 4.337 -2.380 1.00 97.56 113 LEU A N 1
ATOM 877 C CA . LEU A 1 113 ? 11.382 5.315 -2.999 1.00 97.56 113 LEU A CA 1
ATOM 878 C C . LEU A 1 113 ? 12.555 4.649 -3.726 1.00 97.56 113 LEU A C 1
ATOM 880 O O . LEU A 1 113 ? 12.953 5.110 -4.793 1.00 97.56 113 LEU A O 1
ATOM 884 N N . LYS A 1 114 ? 13.101 3.549 -3.191 1.00 95.75 114 LYS A N 1
ATOM 885 C CA . LYS A 1 114 ? 14.145 2.780 -3.889 1.00 95.75 114 LYS A CA 1
ATOM 886 C C . LYS A 1 114 ? 13.654 2.259 -5.239 1.00 95.75 114 LYS A C 1
ATOM 888 O O . LYS A 1 114 ? 14.376 2.391 -6.224 1.00 95.75 114 LYS A O 1
ATOM 893 N N . LEU A 1 115 ? 12.444 1.699 -5.283 1.00 96.75 115 LEU A N 1
ATOM 894 C CA . LEU A 1 115 ? 11.845 1.211 -6.523 1.00 96.75 115 LEU A CA 1
ATOM 895 C C . LEU A 1 115 ? 11.566 2.355 -7.503 1.00 96.75 115 LEU A C 1
ATOM 897 O O . LEU A 1 115 ? 11.881 2.223 -8.680 1.00 96.75 115 LEU A O 1
ATOM 901 N N . LEU A 1 116 ? 11.054 3.488 -7.013 1.00 96.88 116 LEU A N 1
ATOM 902 C CA . LEU A 1 116 ? 10.799 4.678 -7.828 1.00 96.88 116 LEU A CA 1
ATOM 903 C C . LEU A 1 116 ? 12.070 5.164 -8.540 1.00 96.88 116 LEU A C 1
ATOM 905 O O . LEU A 1 116 ? 12.071 5.368 -9.750 1.00 96.88 116 LEU A O 1
ATOM 909 N N . TYR A 1 117 ? 13.174 5.311 -7.804 1.00 94.81 117 TYR A N 1
ATOM 910 C CA . TYR A 1 117 ? 14.438 5.740 -8.407 1.00 94.81 117 TYR A CA 1
ATOM 911 C C . TYR A 1 117 ? 15.052 4.684 -9.327 1.00 94.81 117 TYR A C 1
ATOM 913 O O . TYR A 1 117 ? 15.814 5.037 -10.225 1.00 94.81 117 TYR A O 1
ATOM 921 N N . TYR A 1 118 ? 14.754 3.403 -9.106 1.00 93.75 118 TYR A N 1
ATOM 922 C CA . TYR A 1 118 ? 15.165 2.340 -10.014 1.00 93.75 118 TYR A CA 1
ATOM 923 C C . TYR A 1 118 ? 14.387 2.404 -11.334 1.00 93.75 118 TYR A C 1
ATOM 925 O O . TYR A 1 118 ? 14.999 2.303 -12.392 1.00 93.75 118 TYR A O 1
ATOM 933 N N . SER A 1 119 ? 13.071 2.635 -11.290 1.00 93.81 119 SER A N 1
ATOM 934 C CA . SER A 1 119 ? 12.232 2.686 -12.493 1.00 93.81 119 SER A CA 1
ATOM 935 C C . SER A 1 119 ? 12.410 3.955 -13.326 1.00 93.81 119 SER A C 1
ATOM 937 O O . SER A 1 119 ? 12.130 3.938 -14.517 1.00 93.81 119 SER A O 1
ATOM 939 N N . ASP A 1 120 ? 12.853 5.053 -12.713 1.00 92.62 120 ASP A N 1
ATOM 940 C CA . ASP A 1 120 ? 13.077 6.332 -13.402 1.00 92.62 120 ASP A CA 1
ATOM 941 C C . ASP A 1 120 ? 14.387 6.357 -14.213 1.00 92.62 120 ASP A C 1
ATOM 943 O O . ASP A 1 120 ? 14.568 7.144 -15.143 1.00 92.62 120 ASP A O 1
ATOM 947 N N . ARG A 1 121 ? 15.338 5.472 -13.893 1.00 84.38 121 ARG A N 1
ATOM 948 C CA . ARG A 1 121 ? 16.643 5.453 -14.557 1.00 84.38 121 ARG A CA 1
ATOM 949 C C . ARG A 1 121 ? 16.612 4.582 -15.802 1.00 84.38 121 ARG A C 1
ATOM 951 O O . ARG A 1 121 ? 16.644 3.361 -15.716 1.00 84.38 121 ARG A O 1
ATOM 958 N N . THR A 1 122 ? 16.694 5.223 -16.961 1.00 74.88 122 THR A N 1
ATOM 959 C CA . THR A 1 122 ? 17.027 4.549 -18.221 1.00 74.88 122 THR A CA 1
ATOM 960 C C . THR A 1 122 ? 18.466 4.908 -18.584 1.00 74.88 122 THR A C 1
ATOM 962 O O . THR A 1 122 ? 18.755 6.062 -18.891 1.00 74.88 122 THR A O 1
ATOM 965 N N . GLN A 1 123 ? 19.397 3.955 -18.491 1.00 76.69 123 GLN A N 1
ATOM 966 C CA . GLN A 1 123 ? 20.802 4.164 -18.865 1.00 76.69 123 GLN A CA 1
ATOM 967 C C . GLN A 1 123 ? 21.190 3.203 -19.985 1.00 76.69 123 GLN A C 1
ATOM 969 O O . GLN A 1 123 ? 20.864 2.025 -19.903 1.00 76.69 123 GLN A O 1
ATOM 974 N N . ASN A 1 124 ? 21.912 3.709 -20.991 1.00 84.00 124 ASN A N 1
ATOM 975 C CA . ASN A 1 124 ? 22.489 2.928 -22.093 1.00 84.00 124 ASN A CA 1
ATOM 976 C C . ASN A 1 124 ? 21.477 1.989 -22.770 1.00 84.00 124 ASN A C 1
ATOM 978 O O . ASN A 1 124 ? 21.640 0.772 -22.744 1.00 84.00 124 ASN A O 1
ATOM 982 N N . ALA A 1 125 ? 20.417 2.556 -23.349 1.00 86.50 125 ALA A N 1
ATOM 983 C CA . ALA A 1 125 ? 19.428 1.769 -24.077 1.00 86.50 125 ALA A CA 1
ATOM 984 C C . ALA A 1 125 ? 20.086 0.994 -25.234 1.00 86.50 125 ALA A C 1
ATOM 986 O O . ALA A 1 125 ? 20.806 1.576 -26.041 1.00 86.50 125 ALA A O 1
ATOM 987 N N . GLU A 1 126 ? 19.816 -0.310 -25.318 1.00 89.69 126 GLU A N 1
ATOM 988 C CA . GLU A 1 126 ? 20.271 -1.162 -26.429 1.00 89.69 126 GLU A CA 1
ATOM 989 C C . GLU A 1 126 ? 19.472 -0.910 -27.720 1.00 89.69 126 GLU A C 1
ATOM 991 O O . GLU A 1 126 ? 19.944 -1.209 -28.814 1.00 89.69 126 GLU A O 1
ATOM 996 N N . MET A 1 127 ? 18.256 -0.370 -27.590 1.00 90.69 127 MET A N 1
ATOM 997 C CA . MET A 1 127 ? 17.354 -0.048 -28.693 1.00 90.69 127 MET A CA 1
ATOM 998 C C . MET A 1 127 ? 16.464 1.137 -28.317 1.00 90.69 127 MET A C 1
ATOM 1000 O O . MET A 1 127 ? 15.817 1.117 -27.266 1.00 90.69 127 MET A O 1
ATOM 1004 N N . THR A 1 128 ? 16.367 2.126 -29.204 1.00 92.25 128 THR A N 1
ATOM 1005 C CA . THR A 1 128 ? 15.409 3.228 -29.070 1.00 92.25 128 THR A CA 1
ATOM 1006 C C . THR A 1 128 ? 14.161 2.957 -29.906 1.00 92.25 128 THR A C 1
ATOM 1008 O O . THR A 1 128 ? 14.246 2.697 -31.105 1.00 92.25 128 THR A O 1
ATOM 1011 N N . LEU A 1 129 ? 12.987 3.049 -29.277 1.00 92.88 129 LEU A N 1
ATOM 1012 C CA . LEU A 1 129 ? 11.682 2.985 -29.934 1.00 92.88 129 LEU A CA 1
ATOM 1013 C C . LEU A 1 129 ? 10.917 4.272 -29.634 1.00 92.88 129 LEU A C 1
ATOM 1015 O O . LEU A 1 129 ? 10.580 4.549 -28.482 1.00 92.88 129 LEU A O 1
ATOM 1019 N N . LYS A 1 130 ? 10.606 5.048 -30.669 1.00 95.12 130 LYS A N 1
ATOM 1020 C CA . LYS A 1 130 ? 9.740 6.218 -30.553 1.00 95.12 130 LYS A CA 1
ATOM 1021 C C . LYS A 1 130 ? 8.305 5.806 -30.859 1.00 95.12 130 LYS A C 1
ATOM 1023 O O . LYS A 1 130 ? 7.993 5.363 -31.960 1.00 95.12 130 LYS A O 1
ATOM 1028 N N . VAL A 1 131 ? 7.423 5.983 -29.882 1.00 96.50 131 VAL A N 1
ATOM 1029 C CA . VAL A 1 131 ? 5.993 5.676 -30.004 1.00 96.50 131 VAL A CA 1
ATOM 1030 C C . VAL A 1 131 ? 5.208 6.983 -30.078 1.00 96.50 131 VAL A C 1
ATOM 1032 O O . VAL A 1 131 ? 5.306 7.814 -29.178 1.00 96.50 131 VAL A O 1
ATOM 1035 N N . THR A 1 132 ? 4.424 7.174 -31.140 1.00 97.75 132 THR A N 1
ATOM 1036 C CA . THR A 1 132 ? 3.562 8.355 -31.322 1.00 97.75 132 THR A CA 1
ATOM 1037 C C . THR A 1 132 ? 2.097 7.940 -31.251 1.00 97.75 132 THR A C 1
ATOM 1039 O O . THR A 1 132 ? 1.659 7.062 -31.994 1.00 97.75 132 THR A O 1
ATOM 1042 N N . GLY A 1 133 ? 1.338 8.556 -30.344 1.00 98.12 133 GLY A N 1
ATOM 1043 C CA . GLY A 1 133 ? -0.097 8.312 -30.195 1.00 98.12 133 GLY A CA 1
ATOM 1044 C C . GLY A 1 133 ? -0.923 9.186 -31.130 1.00 98.12 133 GLY A C 1
ATOM 1045 O O . GLY A 1 133 ? -0.808 10.410 -31.105 1.00 98.12 133 GLY A O 1
ATOM 1046 N N . HIS A 1 134 ? -1.786 8.553 -31.917 1.00 97.31 134 HIS A N 1
ATOM 1047 C CA . HIS A 1 134 ? -2.806 9.194 -32.743 1.00 97.31 134 HIS A CA 1
ATOM 1048 C C . HIS A 1 134 ? -4.186 8.906 -32.157 1.00 97.31 134 HIS A C 1
ATOM 1050 O O . HIS A 1 134 ? -4.345 8.084 -31.251 1.00 97.31 134 HIS A O 1
ATOM 1056 N N . GLN A 1 135 ? -5.223 9.553 -32.684 1.00 97.25 135 GLN A N 1
ATOM 1057 C CA . GLN A 1 135 ? -6.583 9.185 -32.305 1.00 97.25 135 GLN A CA 1
ATOM 1058 C C . GLN A 1 135 ? -6.868 7.738 -32.762 1.00 97.25 135 GLN A C 1
ATOM 1060 O O . GLN A 1 135 ? -6.957 7.452 -33.953 1.00 97.25 135 GLN A O 1
ATOM 1065 N N . TRP A 1 136 ? -6.977 6.846 -31.768 1.00 96.25 136 TRP A N 1
ATOM 1066 C CA . TRP A 1 136 ? -7.247 5.397 -31.827 1.00 96.25 136 TRP A CA 1
ATOM 1067 C C . TRP A 1 136 ? -6.161 4.471 -32.391 1.00 96.25 136 TRP A C 1
ATOM 1069 O O . TRP A 1 136 ? -6.419 3.277 -32.539 1.00 96.25 136 TRP A O 1
ATOM 1079 N N . TYR A 1 137 ? -4.944 4.951 -32.650 1.00 97.62 137 TYR A N 1
ATOM 1080 C CA . TYR A 1 137 ? -3.829 4.075 -33.028 1.00 97.62 137 TYR A CA 1
ATOM 1081 C C . TYR A 1 137 ? -2.474 4.648 -32.607 1.00 97.62 137 TYR A C 1
ATOM 1083 O O . TYR A 1 137 ? -2.369 5.795 -32.181 1.00 97.62 137 TYR A O 1
ATOM 1091 N N . TRP A 1 138 ? -1.429 3.835 -32.733 1.00 97.88 138 TRP A N 1
ATOM 1092 C CA . TRP A 1 138 ? -0.053 4.199 -32.404 1.00 97.88 138 TRP A CA 1
ATOM 1093 C C . TRP A 1 138 ? 0.838 3.976 -33.625 1.00 97.88 138 TRP A C 1
ATOM 1095 O O . TRP A 1 138 ? 0.643 3.003 -34.356 1.00 97.88 138 TRP A O 1
ATOM 1105 N N . SER A 1 139 ? 1.803 4.864 -33.852 1.00 96.25 139 SER A N 1
ATOM 1106 C CA . SER A 1 139 ? 2.894 4.653 -34.809 1.00 96.25 139 SER A CA 1
ATOM 1107 C C . SER A 1 139 ? 4.215 4.459 -34.070 1.00 96.25 139 SER A C 1
ATOM 1109 O O . SER A 1 139 ? 4.407 4.987 -32.973 1.00 96.25 139 SER A O 1
ATOM 1111 N N . TYR A 1 140 ? 5.112 3.688 -34.675 1.00 95.75 140 TYR A N 1
ATOM 1112 C CA . TYR A 1 140 ? 6.362 3.232 -34.079 1.00 95.75 140 TYR A CA 1
ATOM 1113 C C . TYR A 1 140 ? 7.508 3.555 -35.035 1.00 95.75 140 TYR A C 1
ATOM 1115 O O . TYR A 1 140 ? 7.424 3.203 -36.209 1.00 95.75 140 TYR A O 1
ATOM 1123 N N . GLU A 1 141 ? 8.546 4.211 -34.530 1.00 95.50 141 GLU A N 1
ATOM 1124 C CA . GLU A 1 141 ? 9.762 4.576 -35.266 1.00 95.50 141 GLU A CA 1
ATOM 1125 C C . GLU A 1 141 ? 10.983 4.021 -34.511 1.00 95.50 141 GLU A C 1
ATOM 1127 O O . GLU A 1 141 ? 11.026 4.060 -33.277 1.00 95.50 141 GLU A O 1
ATOM 1132 N N . TYR A 1 142 ? 11.969 3.504 -35.242 1.00 94.19 142 TYR A N 1
ATOM 1133 C CA . TYR A 1 142 ? 13.235 2.960 -34.731 1.00 94.19 142 TYR A CA 1
ATOM 1134 C C . TYR A 1 142 ? 14.396 3.871 -35.163 1.00 94.19 142 TYR A C 1
ATOM 1136 O O . TYR A 1 142 ? 15.136 3.518 -36.090 1.00 94.19 142 TYR A O 1
ATOM 1144 N N . PRO A 1 143 ? 14.572 5.041 -34.518 1.00 89.88 143 PRO A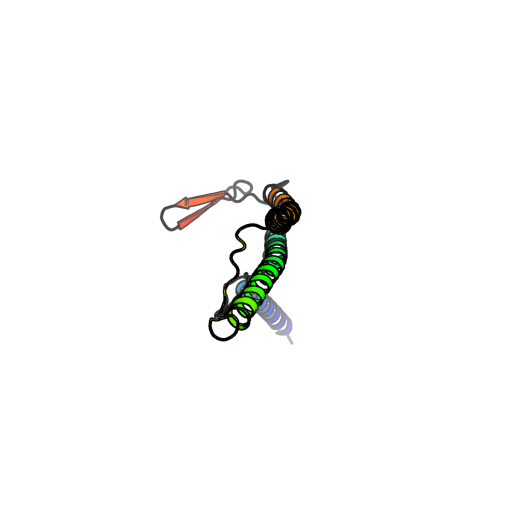 N 1
ATOM 1145 C CA . PRO A 1 143 ? 15.430 6.114 -35.026 1.00 89.88 143 PRO A CA 1
ATOM 1146 C C . PRO A 1 143 ? 16.890 5.689 -35.226 1.00 89.88 143 PRO A C 1
ATOM 1148 O O . PRO A 1 143 ? 17.566 6.206 -36.115 1.00 89.88 143 PRO A O 1
ATOM 1151 N N . ASP A 1 144 ? 17.358 4.709 -34.450 1.00 88.31 144 ASP A N 1
ATOM 1152 C CA . ASP A 1 144 ? 18.717 4.163 -34.538 1.00 88.31 144 ASP A CA 1
ATOM 1153 C C . ASP A 1 144 ? 18.918 3.246 -35.764 1.00 88.31 144 ASP A C 1
ATOM 1155 O O . ASP A 1 144 ? 20.047 3.020 -36.198 1.00 88.31 144 ASP A O 1
ATOM 1159 N N . ASN A 1 145 ? 17.828 2.743 -36.357 1.00 85.06 145 ASN A N 1
ATOM 1160 C CA . ASN A 1 145 ? 17.825 1.731 -37.420 1.00 85.06 145 ASN A CA 1
ATOM 1161 C C . ASN A 1 145 ? 17.228 2.249 -38.745 1.00 85.06 145 ASN A C 1
ATOM 1163 O O . ASN A 1 145 ? 16.867 1.453 -39.614 1.00 85.06 145 ASN A O 1
ATOM 1167 N N . GLY A 1 146 ? 17.140 3.571 -38.922 1.00 72.12 146 GLY A N 1
ATOM 1168 C CA . GLY A 1 146 ? 16.717 4.192 -40.183 1.00 72.12 146 GLY A CA 1
ATOM 1169 C C . GLY A 1 146 ? 15.208 4.170 -40.447 1.00 72.12 146 GLY A C 1
ATOM 1170 O O . GLY A 1 146 ? 14.808 4.268 -41.609 1.00 72.12 146 GLY A O 1
ATOM 1171 N N . GLY A 1 147 ? 14.385 4.055 -39.399 1.00 54.16 147 GLY A N 1
ATOM 1172 C CA . GLY A 1 147 ? 12.924 4.152 -39.467 1.00 54.16 147 GLY A CA 1
ATOM 1173 C C . GLY A 1 147 ? 12.316 4.753 -38.217 1.00 54.16 147 GLY A C 1
ATOM 1174 O O . GLY A 1 147 ? 13.060 5.047 -37.268 1.00 54.16 147 GLY A O 1
#